Protein AF-J5UQS8-F1 (afdb_monomer_lite)

Structure (mmCIF, N/CA/C/O backbone):
data_AF-J5UQS8-F1
#
_entry.id   AF-J5UQS8-F1
#
loop_
_atom_site.group_PDB
_atom_site.id
_atom_site.type_symbol
_atom_site.label_atom_id
_atom_site.label_alt_id
_atom_site.label_comp_id
_atom_site.label_asym_id
_atom_site.label_entity_id
_atom_site.label_seq_id
_atom_site.pdbx_PDB_ins_code
_atom_site.Cartn_x
_atom_site.Cartn_y
_atom_site.Cartn_z
_atom_site.occupancy
_atom_site.B_iso_or_equiv
_atom_site.auth_seq_id
_atom_site.auth_comp_id
_atom_site.auth_asym_id
_atom_site.auth_atom_id
_atom_site.pdbx_PDB_model_num
ATOM 1 N N . MET A 1 1 ? -8.272 -6.340 6.389 1.00 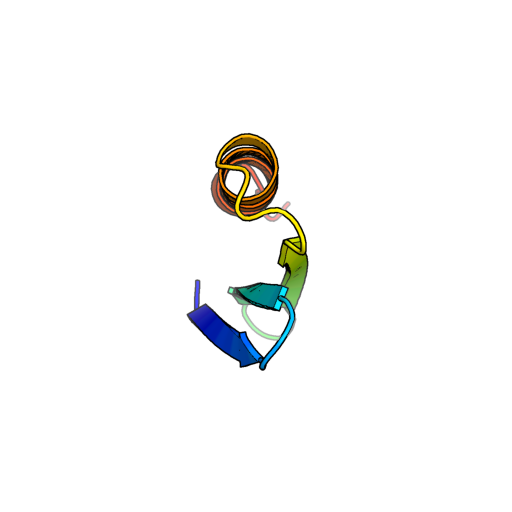87.56 1 MET A N 1
ATOM 2 C CA . MET A 1 1 ? -7.420 -5.629 5.415 1.00 87.56 1 MET A CA 1
ATOM 3 C C . MET A 1 1 ? -7.672 -6.234 4.048 1.00 87.56 1 MET A C 1
ATOM 5 O O . MET A 1 1 ? -7.710 -7.455 3.962 1.00 87.56 1 MET A O 1
ATOM 9 N N . LEU A 1 2 ? -7.898 -5.412 3.025 1.00 96.19 2 LEU A N 1
ATOM 10 C CA . LEU A 1 2 ? -8.001 -5.863 1.633 1.00 96.19 2 LEU A CA 1
ATOM 11 C C . LEU A 1 2 ? -6.697 -5.517 0.918 1.00 96.19 2 LEU A C 1
ATOM 13 O O . LEU A 1 2 ? -6.145 -4.447 1.168 1.00 96.19 2 LEU A O 1
ATOM 17 N N . VAL A 1 3 ? -6.216 -6.407 0.054 1.00 97.50 3 VAL A N 1
ATOM 18 C CA . VAL A 1 3 ? -4.976 -6.198 -0.698 1.00 97.50 3 VAL A CA 1
ATOM 19 C C . VAL A 1 3 ? -5.254 -6.392 -2.178 1.00 97.50 3 VAL A C 1
ATOM 21 O O . VAL A 1 3 ? -5.783 -7.431 -2.570 1.00 97.50 3 VAL A O 1
ATOM 24 N N . TYR A 1 4 ? -4.889 -5.403 -2.985 1.00 97.56 4 TYR A N 1
ATOM 25 C CA . TYR A 1 4 ? -4.943 -5.491 -4.440 1.00 97.56 4 TYR A CA 1
ATOM 26 C C . TYR A 1 4 ? -3.548 -5.320 -5.009 1.00 97.56 4 TYR A C 1
ATOM 28 O O . TYR A 1 4 ? -2.811 -4.433 -4.588 1.00 97.56 4 TYR A O 1
ATOM 36 N N . LYS A 1 5 ? -3.198 -6.168 -5.973 1.00 96.81 5 LYS A N 1
ATOM 37 C CA . LYS A 1 5 ? -1.919 -6.115 -6.670 1.00 96.81 5 LYS A CA 1
ATOM 38 C C . LYS A 1 5 ? -2.180 -5.988 -8.162 1.00 96.81 5 LYS A C 1
ATOM 40 O O . LYS A 1 5 ? -2.927 -6.785 -8.727 1.00 96.81 5 LYS A O 1
ATOM 45 N N . PHE A 1 6 ? -1.575 -4.984 -8.778 1.00 94.88 6 PHE A N 1
ATOM 46 C CA . PHE A 1 6 ? -1.696 -4.698 -10.201 1.00 94.88 6 PHE A CA 1
ATOM 47 C C . PHE A 1 6 ? -0.304 -4.746 -10.806 1.00 94.88 6 PHE A C 1
ATOM 49 O O . PHE A 1 6 ? 0.585 -4.011 -10.383 1.00 94.88 6 PHE A O 1
ATOM 56 N N . SER A 1 7 ? -0.115 -5.603 -11.799 1.00 94.88 7 SER A N 1
ATOM 57 C CA . SER A 1 7 ? 1.114 -5.628 -12.583 1.00 94.88 7 SER A CA 1
ATOM 58 C C . SER A 1 7 ? 0.870 -4.885 -13.889 1.00 94.88 7 SER A C 1
ATOM 60 O O . SER A 1 7 ? -0.053 -5.210 -14.635 1.00 94.88 7 SER A O 1
ATOM 62 N N . LEU A 1 8 ? 1.684 -3.867 -14.139 1.00 93.50 8 LEU A N 1
ATOM 63 C CA . LEU A 1 8 ? 1.753 -3.133 -15.396 1.00 93.50 8 LEU A CA 1
ATOM 64 C C . LEU A 1 8 ? 3.027 -3.550 -16.141 1.00 93.50 8 LEU A C 1
ATOM 66 O O . LEU A 1 8 ? 3.841 -4.317 -15.630 1.00 93.50 8 LEU A O 1
ATOM 70 N N . SER A 1 9 ? 3.208 -3.049 -17.362 1.00 93.88 9 SER A N 1
ATOM 71 C CA . SER A 1 9 ? 4.353 -3.413 -18.206 1.00 93.88 9 SER A CA 1
ATOM 72 C C . SER A 1 9 ? 5.715 -3.043 -17.610 1.00 93.88 9 SER A C 1
ATOM 74 O O . SER A 1 9 ? 6.706 -3.677 -17.948 1.00 93.88 9 SER A O 1
ATOM 76 N N . ASP A 1 10 ? 5.769 -2.008 -16.770 1.00 94.88 1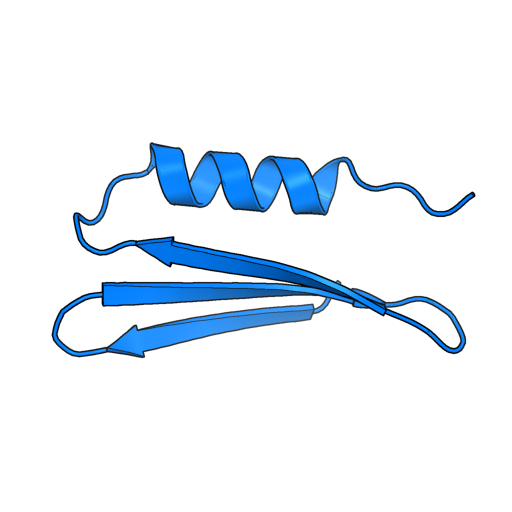0 ASP A N 1
ATOM 77 C CA . ASP A 1 10 ? 7.000 -1.399 -16.249 1.00 94.88 10 ASP A CA 1
ATOM 78 C C . ASP A 1 10 ? 7.079 -1.364 -14.716 1.00 94.88 10 ASP A C 1
ATOM 80 O O . ASP A 1 10 ? 8.067 -0.883 -14.169 1.00 94.88 10 ASP A O 1
ATOM 84 N N . ARG A 1 11 ? 6.031 -1.805 -14.015 1.00 94.62 11 ARG A N 1
ATOM 85 C CA . ARG A 1 11 ? 5.946 -1.704 -12.556 1.00 94.62 11 ARG A CA 1
ATOM 86 C C . ARG A 1 11 ? 4.921 -2.664 -11.984 1.00 94.62 11 ARG A C 1
ATOM 88 O O . ARG A 1 11 ? 3.989 -3.098 -12.663 1.00 94.62 11 ARG A O 1
ATOM 95 N N . THR A 1 12 ? 5.038 -2.900 -10.693 1.00 97.12 12 THR A N 1
ATOM 96 C CA . THR A 1 12 ? 3.997 -3.517 -9.882 1.00 97.12 12 THR A CA 1
ATOM 97 C C . THR A 1 12 ? 3.483 -2.496 -8.884 1.00 97.12 12 THR A C 1
ATOM 99 O O . THR A 1 12 ? 4.256 -1.709 -8.357 1.00 97.12 12 THR A O 1
ATOM 102 N N . CYS A 1 13 ? 2.180 -2.488 -8.639 1.00 97.62 13 CYS A N 1
ATOM 103 C CA . CYS A 1 13 ? 1.573 -1.641 -7.627 1.00 97.62 13 CYS A CA 1
ATOM 104 C C . CYS A 1 13 ? 0.794 -2.506 -6.641 1.00 97.62 13 CYS A C 1
ATOM 106 O O . CYS A 1 13 ? -0.023 -3.328 -7.066 1.00 97.62 13 CYS A O 1
ATOM 108 N N . THR A 1 14 ? 0.978 -2.277 -5.344 1.00 97.94 14 THR A N 1
ATOM 109 C CA . THR A 1 14 ? 0.197 -2.930 -4.288 1.00 97.94 14 THR A CA 1
ATOM 110 C C . THR A 1 14 ? -0.592 -1.896 -3.489 1.00 97.94 14 THR A C 1
ATOM 112 O O . THR A 1 14 ? -0.083 -0.859 -3.074 1.00 97.94 14 THR A O 1
ATOM 115 N N . GLN A 1 15 ? -1.870 -2.178 -3.262 1.00 98.38 15 GLN A N 1
ATOM 116 C CA . GLN A 1 15 ? -2.778 -1.380 -2.447 1.00 98.38 15 GLN A CA 1
ATOM 117 C C . GLN A 1 15 ? -3.198 -2.169 -1.218 1.00 98.38 15 GLN A C 1
ATOM 119 O O . GLN A 1 15 ? -3.836 -3.211 -1.351 1.00 98.38 15 GLN A O 1
ATOM 124 N N . TYR A 1 16 ? -2.914 -1.635 -0.035 1.00 98.31 16 TYR A N 1
ATOM 125 C CA . TYR A 1 16 ? -3.409 -2.151 1.236 1.00 98.31 16 TYR A CA 1
ATOM 126 C C . TYR A 1 16 ? -4.515 -1.234 1.751 1.00 98.31 16 TYR A C 1
ATOM 128 O O . TYR A 1 16 ? -4.275 -0.071 2.069 1.00 98.31 16 TYR A O 1
ATOM 136 N N . TYR A 1 17 ? -5.727 -1.765 1.868 1.00 97.88 17 TYR A N 1
ATOM 137 C CA . TYR A 1 17 ? -6.868 -1.080 2.464 1.00 97.88 17 TYR A CA 1
ATOM 138 C C . TYR A 1 17 ? -7.106 -1.607 3.879 1.00 97.88 17 TYR A C 1
ATOM 140 O O . TYR A 1 17 ? -7.572 -2.736 4.088 1.00 97.88 17 TYR A O 1
ATOM 148 N N . ILE A 1 18 ? -6.808 -0.773 4.869 1.00 97.56 18 ILE A N 1
ATOM 149 C CA . ILE A 1 18 ? -7.091 -1.027 6.279 1.00 97.56 18 ILE A CA 1
ATOM 150 C C . ILE A 1 18 ? -8.469 -0.437 6.569 1.00 97.56 18 ILE A C 1
ATOM 152 O O . ILE A 1 18 ? -8.625 0.773 6.706 1.00 97.56 18 ILE A O 1
ATOM 156 N N . VAL A 1 19 ? -9.483 -1.297 6.593 1.00 96.19 19 VAL A N 1
ATOM 157 C CA . VAL A 1 19 ? -10.897 -0.913 6.706 1.00 96.19 19 VAL A CA 1
ATOM 158 C C . VAL A 1 19 ? -11.293 -0.775 8.181 1.00 96.19 19 VAL A C 1
ATOM 160 O O . VAL A 1 19 ? -10.949 -1.638 8.988 1.00 96.19 19 VAL A O 1
ATOM 163 N N . GLY A 1 20 ? -11.997 0.305 8.521 1.00 94.06 20 GLY A N 1
ATOM 164 C CA . GLY A 1 20 ? -12.733 0.498 9.774 1.00 94.06 20 GLY A CA 1
ATOM 165 C C . GLY A 1 20 ? -14.245 0.579 9.517 1.00 94.06 20 GLY A C 1
ATOM 166 O O . GLY A 1 20 ? -14.691 0.392 8.388 1.00 94.06 20 GLY A O 1
ATOM 167 N N . ASP A 1 21 ? -15.044 0.888 10.542 1.00 92.62 21 ASP A N 1
ATOM 168 C CA . ASP A 1 21 ? -16.519 0.843 10.453 1.00 92.62 21 ASP A CA 1
ATOM 169 C C . ASP A 1 21 ? -17.112 1.741 9.355 1.00 92.62 21 ASP A C 1
ATOM 171 O O . ASP A 1 21 ? -18.047 1.356 8.655 1.00 92.62 21 ASP A O 1
ATOM 175 N N . ARG A 1 22 ? -16.593 2.965 9.208 1.00 93.94 22 ARG A N 1
ATOM 176 C CA . ARG A 1 22 ? -17.070 3.959 8.222 1.00 93.94 22 ARG A CA 1
ATOM 177 C C . ARG A 1 22 ? -15.929 4.750 7.583 1.00 93.94 22 ARG A C 1
ATOM 179 O O . ARG A 1 22 ? -16.123 5.867 7.111 1.00 93.94 22 ARG A O 1
ATOM 186 N N . SER A 1 23 ? -14.729 4.189 7.611 1.00 95.19 23 SER A N 1
ATOM 187 C CA . SER A 1 23 ? -13.503 4.820 7.132 1.00 95.19 23 SER A CA 1
ATOM 188 C C . SER A 1 23 ? -12.513 3.754 6.675 1.00 95.19 23 SER A C 1
ATOM 190 O O . SER A 1 23 ? -12.667 2.568 6.967 1.00 95.19 23 SER A O 1
ATOM 192 N N . TYR A 1 24 ? -11.481 4.170 5.950 1.00 96.69 24 TYR A N 1
ATOM 193 C CA . TYR A 1 24 ? -10.345 3.312 5.645 1.00 96.69 24 TYR A CA 1
ATOM 194 C C . TYR A 1 24 ? -9.060 4.136 5.578 1.00 96.69 24 TYR A C 1
ATOM 196 O O . TYR A 1 24 ? -9.093 5.331 5.286 1.00 96.69 24 TYR A O 1
ATOM 204 N N . VAL A 1 25 ? -7.930 3.478 5.829 1.00 97.81 25 VAL A N 1
ATOM 205 C CA . VAL A 1 25 ? -6.591 3.974 5.491 1.00 97.81 25 VAL A CA 1
ATOM 206 C C . VAL A 1 25 ? -6.070 3.163 4.313 1.00 97.81 25 VAL A C 1
ATOM 208 O O . VAL A 1 25 ? -6.251 1.946 4.268 1.00 97.81 25 VAL A O 1
ATOM 211 N N . MET A 1 26 ? -5.449 3.839 3.348 1.00 97.62 26 MET A N 1
ATOM 212 C CA . MET A 1 26 ? -4.838 3.209 2.182 1.00 97.62 26 MET A CA 1
ATOM 213 C C . MET A 1 26 ? -3.324 3.398 2.223 1.00 97.62 26 MET A C 1
ATOM 215 O O . MET A 1 26 ? -2.849 4.530 2.301 1.00 97.6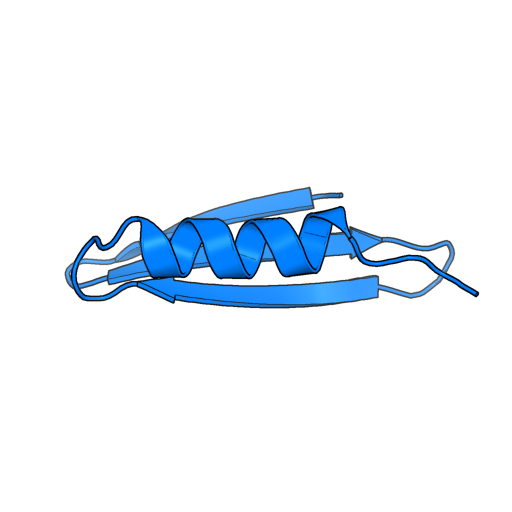2 26 MET A O 1
ATOM 219 N N . VAL A 1 27 ? -2.586 2.296 2.115 1.00 98.06 27 VAL A N 1
ATOM 220 C CA . VAL A 1 27 ? -1.154 2.306 1.797 1.00 98.06 27 VAL A CA 1
ATOM 221 C C . VAL A 1 27 ? -1.019 1.895 0.337 1.00 98.06 27 VAL A C 1
ATOM 223 O O . VAL A 1 27 ? -1.491 0.826 -0.050 1.00 98.06 27 VAL A O 1
ATOM 226 N N . TYR A 1 28 ? -0.427 2.769 -0.472 1.00 97.62 28 TYR A N 1
ATOM 227 C CA . TYR A 1 28 ? -0.211 2.551 -1.899 1.00 97.62 28 TYR A CA 1
ATOM 228 C C . TYR A 1 28 ? 1.285 2.455 -2.174 1.00 97.62 28 TYR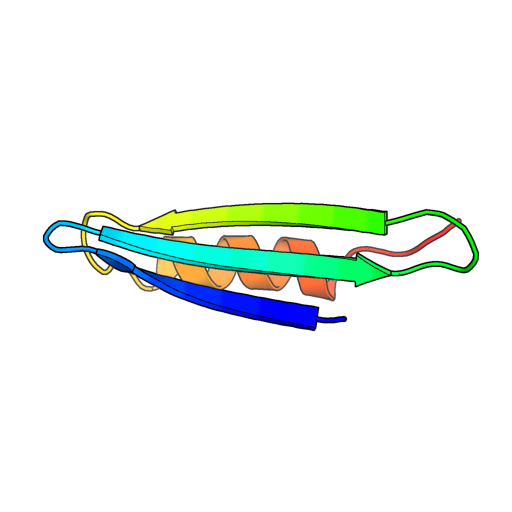 A C 1
ATOM 230 O O . TYR A 1 28 ? 2.041 3.362 -1.833 1.00 97.62 28 TYR A O 1
ATOM 238 N N . GLU A 1 29 ? 1.684 1.358 -2.795 1.00 97.44 29 GLU A N 1
ATOM 239 C CA . GLU A 1 29 ? 3.053 1.042 -3.169 1.00 97.44 29 GLU A CA 1
ATOM 240 C C . GLU A 1 29 ? 3.146 0.950 -4.696 1.00 97.44 29 GLU A C 1
ATOM 242 O O . GLU A 1 29 ? 2.199 0.550 -5.380 1.00 97.44 29 GLU A O 1
ATOM 247 N N . THR A 1 30 ? 4.266 1.417 -5.243 1.00 97.31 30 THR A N 1
ATOM 248 C CA . THR A 1 30 ? 4.611 1.242 -6.653 1.00 97.31 30 THR A CA 1
ATOM 249 C C . THR A 1 30 ? 6.093 0.931 -6.771 1.00 97.31 30 THR A C 1
ATOM 251 O O . THR A 1 30 ? 6.935 1.762 -6.434 1.00 97.31 30 THR A O 1
ATOM 254 N N . ASN A 1 31 ? 6.379 -0.232 -7.332 1.00 97.06 31 ASN A N 1
ATOM 255 C CA . ASN A 1 31 ? 7.688 -0.836 -7.438 1.00 97.06 31 ASN A CA 1
ATOM 256 C C . ASN A 1 31 ? 8.059 -0.984 -8.919 1.00 97.06 31 ASN A C 1
ATOM 258 O O . ASN A 1 31 ? 7.466 -1.777 -9.657 1.00 97.06 31 ASN A O 1
ATOM 262 N N . PHE A 1 32 ? 9.012 -0.161 -9.359 1.00 95.50 32 PHE A N 1
ATOM 263 C CA . PHE A 1 32 ? 9.491 -0.099 -10.745 1.00 95.50 32 PHE A CA 1
ATOM 264 C C . PHE A 1 32 ? 10.705 -0.998 -11.006 1.00 95.50 32 PHE A C 1
ATOM 266 O O . PHE A 1 32 ? 10.956 -1.366 -12.149 1.00 95.50 32 PHE A O 1
ATOM 273 N N . ASP A 1 33 ? 11.478 -1.324 -9.972 1.00 92.75 33 ASP A N 1
ATOM 274 C CA . ASP A 1 33 ? 12.751 -2.045 -10.086 1.00 92.75 33 ASP A CA 1
ATOM 275 C C . ASP A 1 33 ? 12.659 -3.513 -9.638 1.00 92.75 33 ASP A C 1
ATOM 277 O O . ASP A 1 33 ? 13.613 -4.273 -9.796 1.00 92.75 33 ASP A O 1
ATOM 281 N N . GLY A 1 34 ? 11.499 -3.929 -9.124 1.00 88.44 34 GLY A N 1
ATOM 282 C CA . GLY A 1 34 ? 11.260 -5.262 -8.580 1.00 88.44 34 GLY A CA 1
ATOM 283 C C . GLY A 1 34 ? 11.913 -5.490 -7.215 1.00 88.44 34 GLY A C 1
ATOM 284 O O . GLY A 1 34 ? 12.023 -6.643 -6.796 1.00 88.44 34 GLY A O 1
ATOM 285 N N . SER A 1 35 ? 12.363 -4.433 -6.530 1.00 91.62 35 SER A N 1
ATOM 286 C CA . SER A 1 35 ? 13.025 -4.534 -5.229 1.00 91.62 35 SER A CA 1
ATOM 287 C C . SER A 1 35 ? 12.075 -5.039 -4.143 1.00 91.62 35 SER A C 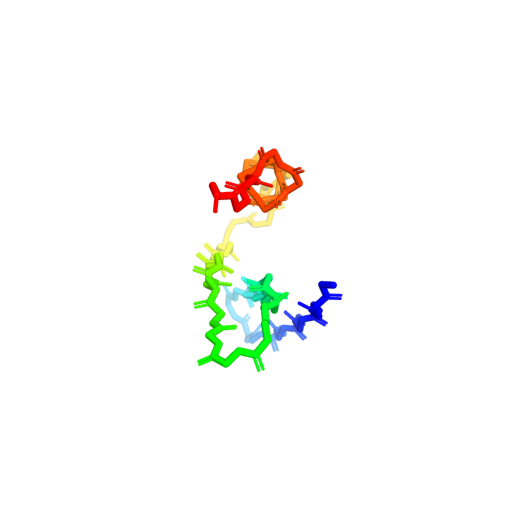1
ATOM 289 O O . SER A 1 35 ? 10.959 -4.540 -4.000 1.00 91.62 35 SER A O 1
ATOM 291 N N . SER A 1 36 ? 12.529 -5.991 -3.325 1.00 94.50 36 SER A N 1
ATOM 292 C CA . SER A 1 36 ? 11.773 -6.475 -2.163 1.00 94.50 36 SER A CA 1
ATOM 293 C C . SER A 1 36 ? 11.626 -5.416 -1.072 1.00 94.50 36 SER A C 1
ATOM 295 O O . SER A 1 36 ? 10.633 -5.426 -0.351 1.00 94.50 36 SER A O 1
ATOM 297 N N . ASP A 1 37 ? 12.572 -4.480 -0.969 1.00 96.50 37 ASP A N 1
ATOM 298 C CA . ASP A 1 37 ? 12.601 -3.488 0.111 1.00 96.50 37 ASP A CA 1
ATOM 299 C C . ASP A 1 37 ? 11.368 -2.572 0.068 1.00 96.50 37 ASP A C 1
ATOM 301 O O . ASP A 1 37 ? 10.804 -2.215 1.105 1.00 96.50 37 ASP A O 1
ATOM 305 N N . CYS A 1 38 ? 10.921 -2.213 -1.141 1.00 95.25 38 CYS A N 1
ATOM 306 C CA . CYS A 1 38 ? 9.732 -1.386 -1.343 1.00 95.25 38 CYS A CA 1
ATOM 307 C C . CYS A 1 38 ? 8.459 -2.121 -0.894 1.00 95.25 38 CYS A C 1
ATOM 309 O O . CYS A 1 38 ? 7.656 -1.574 -0.129 1.00 95.25 38 CYS A O 1
ATOM 311 N N . ASP A 1 39 ? 8.321 -3.385 -1.308 1.00 96.31 39 ASP A N 1
ATOM 312 C CA . ASP A 1 39 ? 7.196 -4.250 -0.951 1.00 96.31 39 ASP A CA 1
ATOM 313 C C . ASP A 1 39 ? 7.137 -4.473 0.572 1.00 96.31 39 ASP A C 1
ATOM 315 O O . ASP A 1 39 ? 6.070 -4.362 1.188 1.00 96.31 39 ASP A O 1
ATOM 319 N N . GLU A 1 40 ? 8.285 -4.750 1.197 1.00 97.81 40 GLU A N 1
ATOM 320 C CA . GLU A 1 40 ? 8.403 -4.982 2.638 1.00 97.81 40 GLU A CA 1
ATOM 321 C C . GLU A 1 40 ? 8.062 -3.734 3.451 1.00 97.81 40 GLU A C 1
ATOM 323 O O . GLU A 1 40 ? 7.286 -3.823 4.407 1.00 97.81 40 GLU A O 1
ATOM 328 N N . ALA A 1 41 ? 8.575 -2.565 3.061 1.00 97.44 41 ALA A N 1
ATOM 329 C CA . ALA A 1 41 ? 8.281 -1.309 3.741 1.00 97.44 41 ALA A CA 1
ATOM 330 C C . ALA A 1 41 ? 6.779 -0.986 3.705 1.00 97.44 41 ALA A C 1
ATOM 332 O O . ALA A 1 41 ? 6.176 -0.687 4.740 1.00 97.44 41 ALA A O 1
ATOM 333 N N . ALA A 1 42 ? 6.144 -1.099 2.534 1.00 97.38 42 ALA A N 1
ATOM 334 C CA . ALA A 1 42 ? 4.711 -0.852 2.392 1.00 97.38 42 ALA A CA 1
ATOM 335 C C . ALA A 1 42 ? 3.874 -1.827 3.229 1.00 97.38 42 ALA A C 1
ATOM 337 O O . ALA A 1 42 ? 2.932 -1.418 3.920 1.00 97.38 42 ALA A O 1
ATOM 338 N N . LYS A 1 43 ? 4.251 -3.110 3.222 1.00 97.75 43 LYS A N 1
ATOM 339 C CA . LYS A 1 43 ? 3.603 -4.133 4.039 1.00 97.75 43 LYS A CA 1
ATOM 340 C C . LYS A 1 43 ? 3.749 -3.838 5.534 1.00 97.75 43 LYS A C 1
ATOM 342 O O . LYS A 1 43 ? 2.764 -3.928 6.262 1.00 97.75 43 LYS A O 1
ATOM 347 N N . GLN A 1 44 ? 4.939 -3.450 5.996 1.00 98.31 44 GLN A N 1
ATOM 348 C CA . GLN A 1 44 ? 5.176 -3.114 7.403 1.00 98.31 44 GLN A CA 1
ATOM 349 C C . GLN A 1 44 ? 4.336 -1.916 7.856 1.00 98.31 44 GLN A C 1
ATOM 351 O O . GLN A 1 44 ? 3.754 -1.962 8.941 1.00 98.31 44 GLN A O 1
ATOM 356 N N . ILE A 1 45 ? 4.207 -0.871 7.031 1.00 97.94 45 ILE A N 1
ATOM 357 C CA . ILE A 1 45 ? 3.325 0.270 7.330 1.00 97.94 45 ILE A CA 1
ATOM 358 C C . ILE A 1 45 ? 1.883 -0.217 7.507 1.00 97.94 45 ILE A C 1
ATOM 360 O O . ILE A 1 45 ? 1.219 0.146 8.480 1.00 97.94 45 ILE A O 1
ATOM 364 N N . ALA A 1 46 ? 1.406 -1.066 6.593 1.00 97.69 46 ALA A N 1
ATOM 365 C CA . ALA A 1 46 ? 0.045 -1.578 6.650 1.00 97.69 46 ALA A CA 1
ATOM 366 C C . ALA A 1 46 ? -0.205 -2.481 7.875 1.00 97.69 46 ALA A C 1
ATOM 368 O O . ALA A 1 46 ? -1.221 -2.331 8.555 1.00 97.69 46 ALA A O 1
ATOM 369 N N . ASP A 1 47 ? 0.731 -3.381 8.186 1.00 97.56 47 ASP A N 1
ATOM 370 C CA . ASP A 1 47 ? 0.630 -4.340 9.294 1.00 97.56 47 ASP A CA 1
ATOM 371 C C . ASP A 1 47 ? 0.708 -3.669 10.679 1.00 97.56 47 ASP A C 1
ATOM 373 O O . ASP A 1 47 ? 0.087 -4.131 11.644 1.00 97.56 47 ASP A O 1
ATOM 377 N N . THR A 1 48 ? 1.495 -2.596 10.801 1.00 97.50 48 THR A N 1
ATOM 378 C CA . THR A 1 48 ? 1.754 -1.923 12.087 1.00 97.50 48 THR A CA 1
ATOM 379 C C . THR A 1 48 ? 0.742 -0.833 12.422 1.00 97.50 48 THR A C 1
ATOM 381 O O . THR A 1 48 ? 0.653 -0.427 13.584 1.00 97.50 48 THR A O 1
ATOM 384 N N . PHE A 1 49 ? -0.066 -0.390 11.457 1.00 97.12 49 PHE A N 1
ATOM 385 C CA . PHE A 1 49 ? -1.120 0.588 11.695 1.00 97.12 49 PHE A CA 1
ATOM 386 C C 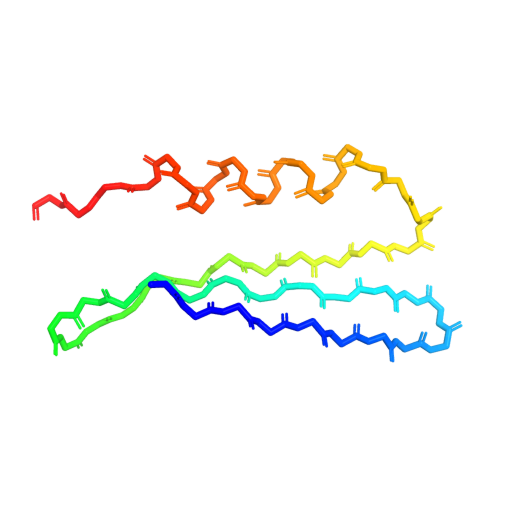. PHE A 1 49 ? -2.141 0.090 12.733 1.00 97.12 49 PHE A C 1
ATOM 388 O O . PHE A 1 49 ? -2.608 -1.053 12.701 1.00 97.12 49 PHE A O 1
ATOM 395 N N . LYS A 1 50 ? -2.535 0.985 13.646 1.00 95.44 50 LYS A N 1
ATOM 396 C CA . LYS A 1 50 ? -3.579 0.753 14.650 1.00 95.44 50 LYS A CA 1
ATOM 397 C C . LYS A 1 50 ? -4.554 1.923 14.653 1.00 95.44 50 LYS A C 1
ATOM 399 O O . LYS A 1 50 ? -4.142 3.079 14.731 1.00 95.44 50 LYS A O 1
ATOM 404 N N . TRP A 1 51 ? -5.845 1.607 14.605 1.00 93.25 51 TRP A N 1
ATOM 405 C CA . TRP A 1 51 ? -6.893 2.574 14.915 1.00 93.25 51 TRP A CA 1
ATOM 406 C C . TRP A 1 51 ? -6.772 3.007 16.381 1.00 93.25 51 TRP A C 1
ATOM 408 O O . TRP A 1 51 ? -6.381 2.202 17.229 1.00 93.25 51 TRP A O 1
ATOM 418 N N . LYS A 1 52 ? -7.063 4.281 16.651 1.00 85.62 52 LYS A N 1
ATOM 419 C CA . LYS A 1 52 ? -7.159 4.817 18.012 1.00 85.62 52 LYS A CA 1
ATOM 420 C C . LYS A 1 52 ? -8.583 4.706 18.527 1.00 85.62 52 LYS A C 1
ATOM 422 O O . LYS A 1 52 ? -9.499 4.850 17.687 1.00 85.62 52 LYS A O 1
#

Foldseek 3Di:
DDWDWDDDPQWIKIWDWADDDPDTDIQIFIGRPPDVVRVVVSVCVNVPDDDD

pLDDT: mean 95.78, std 2.73, range [85.62, 98.38]

Radius of gyration: 11.85 Å; chains: 1; bounding box: 30×11×36 Å

Secondary structure (DSSP, 8-state):
-EEEEEE-SS-EEEEEEEE-SS-EEEEEEEESS--HHHHHHHHHHHHH----

Sequence (52 aa):
MLVYKFSLSDRTCTQYYIVGDRSYVMVYETNFDGSSDCDEAAKQIADTFKWK